Protein AF-D4DNL1-F1 (afdb_monomer_lite)

Organism: NCBI:txid546263

pLDDT: mean 77.43, std 9.84, range [45.28, 88.56]

Structure (mmCIF, N/CA/C/O backbone):
data_AF-D4DNL1-F1
#
_entry.id   AF-D4DNL1-F1
#
loop_
_atom_site.group_PDB
_atom_site.id
_atom_site.type_symbol
_atom_site.label_atom_id
_atom_site.label_alt_id
_atom_site.label_comp_id
_atom_site.label_asym_id
_atom_site.label_entity_id
_atom_site.label_seq_id
_atom_site.pdbx_PDB_ins_code
_atom_site.Cartn_x
_atom_site.Cartn_y
_atom_site.Cartn_z
_atom_site.occupancy
_atom_site.B_iso_or_equiv
_atom_site.auth_seq_id
_atom_site.auth_comp_id
_atom_site.auth_asym_id
_atom_site.auth_atom_id
_atom_site.pdbx_PDB_model_num
ATOM 1 N N . MET A 1 1 ? -22.796 -2.655 17.642 1.00 60.66 1 MET A N 1
ATOM 2 C CA . MET A 1 1 ? -22.084 -1.850 18.672 1.00 60.66 1 MET A CA 1
ATOM 3 C C . MET A 1 1 ? -20.953 -1.136 17.956 1.00 60.66 1 MET A C 1
ATOM 5 O O . MET A 1 1 ? -20.309 -1.779 17.135 1.00 60.66 1 MET A O 1
ATOM 9 N N . LYS A 1 2 ? -20.709 0.158 18.207 1.00 60.69 2 LYS A N 1
ATOM 10 C CA . LYS A 1 2 ? -19.590 0.853 17.544 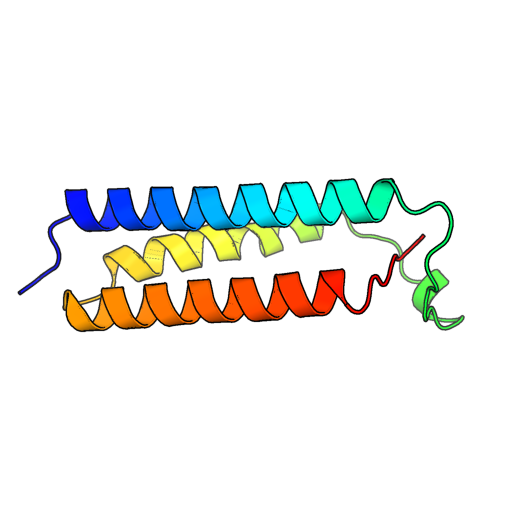1.00 60.69 2 LYS A CA 1
ATOM 11 C C . LYS A 1 2 ? -18.266 0.152 17.889 1.00 60.69 2 LYS A C 1
ATOM 13 O O . LYS A 1 2 ? -18.081 -0.203 19.056 1.00 60.69 2 LYS A O 1
ATOM 18 N N . PRO A 1 3 ? -17.367 -0.075 16.917 1.00 65.81 3 PRO A N 1
ATOM 19 C CA . PRO A 1 3 ? -16.086 -0.702 17.197 1.00 65.81 3 PRO A CA 1
ATOM 20 C C . PRO A 1 3 ? -15.270 0.174 18.160 1.00 65.81 3 PRO A C 1
ATOM 22 O O . PRO A 1 3 ? -15.183 1.387 17.955 1.00 65.81 3 PRO A O 1
ATOM 25 N N . PRO A 1 4 ? -14.671 -0.403 19.216 1.00 75.19 4 PRO A N 1
ATOM 26 C CA . PRO A 1 4 ? -13.810 0.358 20.107 1.00 75.19 4 PRO A CA 1
ATOM 27 C C . PRO A 1 4 ? -12.574 0.842 19.342 1.00 75.19 4 PRO A C 1
ATOM 29 O O . PRO A 1 4 ? -11.925 0.066 18.638 1.00 75.19 4 PRO A O 1
ATOM 32 N N . LEU A 1 5 ? -12.227 2.125 19.505 1.00 75.19 5 LEU A N 1
ATOM 33 C CA . LEU A 1 5 ? -11.131 2.787 18.779 1.00 75.19 5 LEU A CA 1
ATOM 34 C C . LEU A 1 5 ? -9.808 2.013 18.858 1.00 75.19 5 LEU A C 1
ATOM 36 O O . LEU A 1 5 ? -9.112 1.892 17.855 1.00 75.19 5 LEU A O 1
ATOM 40 N N . LYS A 1 6 ? -9.498 1.424 20.020 1.00 76.94 6 LYS A N 1
ATOM 41 C CA . LYS A 1 6 ? -8.299 0.592 20.218 1.00 76.94 6 LYS A CA 1
ATOM 42 C C . LYS A 1 6 ? -8.257 -0.602 19.259 1.00 76.94 6 LYS A C 1
ATOM 44 O O . LYS A 1 6 ? -7.226 -0.877 18.659 1.00 76.94 6 LYS A O 1
ATOM 49 N N . THR A 1 7 ? -9.385 -1.284 19.076 1.00 77.94 7 THR A N 1
ATOM 50 C CA . THR A 1 7 ? -9.491 -2.432 18.168 1.00 77.94 7 THR A CA 1
ATOM 51 C C . THR A 1 7 ? -9.427 -1.998 16.706 1.00 77.94 7 THR A C 1
ATOM 53 O O . THR A 1 7 ? -8.810 -2.687 15.899 1.00 77.94 7 THR A O 1
ATOM 56 N N . SER A 1 8 ? -10.011 -0.848 16.360 1.00 77.94 8 SER A N 1
ATOM 57 C CA . SER A 1 8 ? -9.898 -0.259 15.018 1.00 77.94 8 SER A CA 1
ATOM 58 C C . SER A 1 8 ? -8.451 0.092 14.668 1.00 77.94 8 SER A C 1
ATOM 60 O O . SER A 1 8 ? -7.988 -0.259 13.588 1.00 77.94 8 SER A O 1
ATOM 62 N N . LEU A 1 9 ? -7.725 0.725 15.596 1.00 81.50 9 LEU A N 1
ATOM 63 C CA . LEU A 1 9 ? -6.313 1.077 15.433 1.00 81.50 9 LEU A CA 1
ATOM 64 C C . LEU A 1 9 ? -5.429 -0.162 15.289 1.00 81.50 9 LEU A C 1
ATOM 66 O O . LEU A 1 9 ? -4.562 -0.193 14.425 1.00 81.50 9 LEU A O 1
ATOM 70 N N . LEU A 1 10 ? -5.676 -1.201 16.090 1.00 84.50 10 LEU A N 1
ATOM 71 C CA . LEU A 1 10 ? -4.902 -2.440 16.022 1.00 84.50 10 LEU A CA 1
ATOM 72 C C . LEU A 1 10 ? -5.125 -3.173 14.689 1.00 84.50 10 LEU A C 1
ATOM 74 O O . LEU A 1 10 ? -4.169 -3.643 14.081 1.00 84.50 10 LEU A O 1
ATOM 78 N N . LYS A 1 11 ? -6.366 -3.200 14.183 1.00 81.06 11 LYS A N 1
ATOM 79 C CA . LYS A 1 11 ? -6.670 -3.728 12.841 1.00 81.06 11 LYS A CA 1
ATOM 80 C C . LYS A 1 11 ? -6.022 -2.900 11.738 1.00 81.06 11 LYS A C 1
ATOM 82 O O . LYS A 1 11 ? -5.477 -3.479 10.808 1.00 81.06 11 LYS A O 1
ATOM 87 N N . LEU A 1 12 ? -6.072 -1.573 11.838 1.00 84.88 12 LEU A N 1
ATOM 88 C CA . LEU A 1 12 ? -5.433 -0.681 10.873 1.00 84.88 12 LEU A CA 1
ATOM 89 C C . LEU A 1 12 ? -3.918 -0.906 10.839 1.00 84.88 12 LEU A C 1
ATOM 91 O O . LEU A 1 12 ? -3.355 -1.048 9.760 1.00 84.88 12 LEU A O 1
ATOM 95 N N . ALA A 1 13 ? -3.276 -0.999 12.006 1.00 85.38 13 ALA A N 1
ATOM 96 C CA . ALA A 1 13 ? -1.850 -1.283 12.114 1.00 85.38 13 ALA A CA 1
ATOM 97 C C . ALA A 1 13 ? -1.498 -2.650 11.512 1.00 85.38 13 ALA A C 1
ATOM 99 O O . ALA A 1 13 ? -0.529 -2.753 10.767 1.00 85.38 13 ALA A O 1
ATOM 100 N N . LEU A 1 14 ? -2.308 -3.682 11.773 1.00 86.44 14 LEU A N 1
ATOM 101 C CA . LEU A 1 14 ? -2.098 -5.022 11.224 1.00 86.44 14 LEU A CA 1
ATOM 102 C C . LEU A 1 14 ? -2.266 -5.058 9.696 1.00 86.44 14 LEU A C 1
ATOM 104 O O . LEU A 1 14 ? -1.431 -5.631 9.004 1.00 86.44 14 LEU A O 1
ATOM 108 N N . VAL A 1 15 ? -3.315 -4.422 9.163 1.00 84.88 15 VAL A N 1
ATOM 109 C CA . VAL A 1 15 ? -3.548 -4.319 7.711 1.00 84.88 15 VAL A CA 1
ATOM 110 C C . VAL A 1 15 ? -2.445 -3.503 7.044 1.00 84.88 15 VAL A C 1
ATOM 112 O O . VAL A 1 15 ? -1.939 -3.911 6.005 1.00 84.88 15 VAL A O 1
ATOM 115 N N . GLY A 1 16 ? -2.040 -2.388 7.654 1.00 84.38 16 GLY A N 1
ATOM 116 C CA . GLY A 1 16 ? -0.934 -1.564 7.175 1.00 84.38 16 GLY A CA 1
ATOM 117 C C . GLY A 1 16 ? 0.378 -2.344 7.142 1.00 84.38 16 GLY A C 1
ATOM 118 O O . GLY A 1 16 ? 1.030 -2.381 6.105 1.00 84.38 16 GLY A O 1
ATOM 119 N N . ALA A 1 17 ? 0.735 -3.028 8.232 1.00 86.12 17 ALA A N 1
ATOM 120 C CA . ALA A 1 17 ? 1.925 -3.874 8.280 1.00 86.12 17 ALA A CA 1
ATOM 121 C C . ALA A 1 17 ? 1.884 -4.952 7.189 1.00 86.12 17 ALA A C 1
ATOM 123 O O . ALA A 1 17 ? 2.828 -5.073 6.417 1.00 86.12 17 ALA A O 1
ATOM 124 N N . LEU A 1 18 ? 0.763 -5.666 7.051 1.00 87.00 18 LEU A N 1
ATOM 125 C CA . LEU A 1 18 ? 0.595 -6.683 6.014 1.00 87.00 18 LEU A CA 1
ATOM 126 C C . LEU A 1 18 ? 0.743 -6.097 4.600 1.00 87.00 18 LEU A C 1
ATOM 128 O O . LEU A 1 18 ? 1.411 -6.705 3.764 1.00 87.00 18 LEU A O 1
ATOM 132 N N . PHE A 1 19 ? 0.174 -4.917 4.342 1.00 85.88 19 PHE A N 1
ATOM 133 C CA . PHE A 1 19 ? 0.293 -4.212 3.066 1.00 85.88 19 PHE A CA 1
ATOM 134 C C . PHE A 1 19 ? 1.746 -3.830 2.764 1.00 85.88 19 PHE A C 1
ATOM 136 O O . PHE A 1 19 ? 2.282 -4.231 1.733 1.00 85.88 19 PHE A O 1
ATOM 143 N N . TYR A 1 20 ? 2.412 -3.113 3.675 1.00 84.19 20 TYR A N 1
ATOM 144 C CA . TYR A 1 20 ? 3.787 -2.650 3.476 1.00 84.19 20 TYR A CA 1
ATOM 145 C C . TYR A 1 20 ? 4.786 -3.806 3.381 1.00 84.19 20 TYR A C 1
ATOM 147 O O . TYR A 1 20 ? 5.686 -3.756 2.546 1.00 84.19 20 TYR A O 1
ATOM 155 N N . THR A 1 21 ? 4.619 -4.866 4.177 1.00 84.88 21 THR A N 1
ATOM 156 C CA . THR A 1 21 ? 5.474 -6.057 4.094 1.00 84.88 21 THR A CA 1
ATOM 157 C C . THR A 1 21 ? 5.271 -6.790 2.770 1.00 84.88 21 THR A C 1
ATOM 159 O O . THR A 1 21 ? 6.253 -7.098 2.100 1.00 84.88 21 THR A O 1
ATOM 162 N N . SER A 1 22 ? 4.022 -7.015 2.343 1.00 82.12 22 SER A N 1
ATOM 163 C CA . SER A 1 22 ? 3.724 -7.687 1.066 1.00 82.12 22 SER A CA 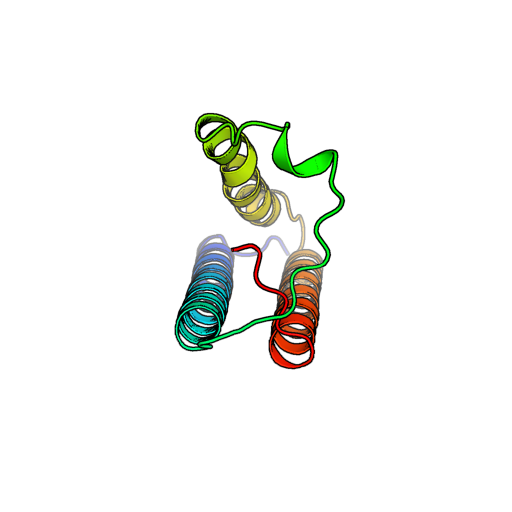1
ATOM 164 C C . SER A 1 22 ? 4.211 -6.874 -0.134 1.00 82.12 22 SER A C 1
ATOM 166 O O . SER A 1 22 ? 4.792 -7.431 -1.066 1.00 82.12 22 SER A O 1
ATOM 168 N N . TYR A 1 23 ? 4.015 -5.554 -0.099 1.00 81.38 23 TYR A N 1
ATOM 169 C CA . TYR A 1 23 ? 4.506 -4.630 -1.116 1.00 81.38 23 TYR A CA 1
ATOM 170 C C . TYR A 1 23 ? 6.034 -4.622 -1.170 1.00 81.38 23 TYR A C 1
ATOM 172 O O . TYR A 1 23 ? 6.605 -4.786 -2.242 1.00 81.38 23 TYR A O 1
ATOM 180 N N . GLY A 1 24 ? 6.703 -4.503 -0.019 1.00 81.19 24 GLY A N 1
ATOM 181 C CA . GLY A 1 24 ? 8.162 -4.530 0.072 1.00 81.19 24 GLY A CA 1
ATOM 182 C C . GLY A 1 24 ? 8.754 -5.838 -0.453 1.00 81.19 24 GLY A C 1
ATOM 183 O O . GLY A 1 24 ? 9.682 -5.798 -1.254 1.00 81.19 24 GLY A O 1
ATOM 184 N N . LEU A 1 25 ? 8.182 -6.987 -0.077 1.00 82.81 25 LEU A N 1
ATOM 185 C CA . LEU A 1 25 ? 8.569 -8.305 -0.599 1.00 82.81 25 LEU A CA 1
ATOM 186 C C . LEU A 1 25 ? 8.392 -8.394 -2.115 1.00 82.81 25 LEU A C 1
ATOM 188 O O . LEU A 1 25 ? 9.307 -8.826 -2.809 1.00 82.81 25 LEU A O 1
ATOM 192 N N . SER A 1 26 ? 7.241 -7.954 -2.626 1.00 78.81 26 SER A N 1
ATOM 193 C CA . SER A 1 26 ? 6.952 -7.950 -4.065 1.00 78.81 26 SER A CA 1
ATOM 194 C C . SER A 1 26 ? 7.930 -7.051 -4.821 1.00 78.81 26 SER A C 1
ATOM 196 O O . SER A 1 26 ? 8.462 -7.443 -5.853 1.00 78.81 26 SER A O 1
ATOM 198 N N . ASN A 1 27 ? 8.235 -5.874 -4.273 1.00 80.31 27 ASN A N 1
ATOM 199 C CA . ASN A 1 27 ? 9.179 -4.932 -4.858 1.00 80.31 27 ASN A CA 1
ATOM 200 C C . ASN A 1 27 ? 10.620 -5.467 -4.828 1.00 80.31 27 ASN A C 1
ATOM 202 O O . ASN A 1 27 ? 11.321 -5.397 -5.830 1.00 80.31 27 ASN A O 1
ATOM 206 N N . HIS A 1 28 ? 11.058 -6.063 -3.714 1.00 79.12 28 HIS A N 1
ATOM 207 C CA . HIS A 1 28 ? 12.364 -6.727 -3.628 1.00 79.12 28 HIS A CA 1
ATOM 208 C C . HIS A 1 28 ? 12.478 -7.894 -4.614 1.00 79.12 28 HIS A C 1
ATOM 210 O O . HIS A 1 28 ? 13.510 -8.041 -5.265 1.00 79.12 28 HIS A O 1
ATOM 216 N N . TYR A 1 29 ? 11.415 -8.690 -4.758 1.00 76.12 29 TYR A N 1
ATOM 217 C CA . TYR A 1 29 ? 11.349 -9.767 -5.741 1.00 76.12 29 TYR A CA 1
ATOM 218 C C . TYR A 1 29 ? 11.446 -9.225 -7.173 1.00 76.12 29 TYR A C 1
ATOM 220 O O . TYR A 1 29 ? 12.267 -9.705 -7.953 1.00 76.12 29 TYR A O 1
ATOM 228 N N . ALA A 1 30 ? 10.696 -8.167 -7.492 1.00 69.50 30 ALA A N 1
ATOM 229 C CA . ALA A 1 30 ? 10.728 -7.514 -8.797 1.00 69.50 30 ALA A CA 1
ATOM 230 C C . ALA A 1 30 ? 12.114 -6.954 -9.150 1.00 69.50 30 ALA A C 1
ATOM 232 O O . ALA A 1 30 ? 12.550 -7.109 -10.282 1.00 69.50 30 ALA A O 1
ATOM 233 N N . VAL A 1 31 ? 12.820 -6.351 -8.189 1.00 73.44 31 VAL A N 1
ATOM 234 C CA . VAL A 1 31 ? 14.194 -5.845 -8.377 1.00 73.44 31 VAL A CA 1
ATOM 235 C C . VAL A 1 31 ? 15.213 -6.982 -8.528 1.00 73.44 31 VAL A C 1
ATOM 237 O O . VAL A 1 31 ? 16.225 -6.813 -9.199 1.00 73.44 31 VAL A O 1
ATOM 240 N N . SER A 1 32 ? 14.968 -8.147 -7.917 1.00 72.00 32 SER A N 1
ATOM 241 C CA . SER A 1 32 ? 15.868 -9.307 -8.023 1.00 72.00 32 SER A CA 1
ATOM 242 C C . SER A 1 32 ? 15.799 -10.036 -9.371 1.00 72.00 32 SER A C 1
ATOM 244 O O . SER A 1 32 ? 16.682 -10.835 -9.685 1.00 72.00 32 SER A O 1
ATOM 246 N N . LEU A 1 33 ? 14.764 -9.776 -10.173 1.00 69.00 33 LEU A N 1
ATOM 247 C CA . LEU A 1 33 ? 14.602 -10.364 -11.498 1.00 69.00 33 LEU A CA 1
ATOM 248 C C . LEU A 1 33 ? 15.457 -9.600 -12.519 1.00 69.00 33 LEU A C 1
ATOM 250 O O . LEU A 1 33 ? 15.243 -8.421 -12.769 1.00 69.00 33 LEU A O 1
ATOM 254 N N . ALA A 1 34 ? 16.420 -10.294 -13.133 1.00 57.09 34 ALA A N 1
ATOM 255 C CA . ALA A 1 34 ? 17.375 -9.706 -14.080 1.00 57.09 34 ALA A CA 1
ATOM 256 C C . ALA A 1 34 ? 16.747 -9.243 -15.410 1.00 57.09 34 ALA A C 1
ATOM 258 O O . ALA A 1 34 ? 17.315 -8.409 -16.110 1.00 57.09 34 ALA A O 1
ATOM 259 N N . TYR A 1 35 ? 15.599 -9.811 -15.777 1.00 53.47 35 TYR A N 1
ATOM 260 C CA . TYR A 1 35 ? 14.831 -9.443 -16.958 1.00 53.47 35 TYR A CA 1
ATOM 261 C C . TYR A 1 35 ? 13.369 -9.750 -16.684 1.00 53.47 35 TYR A C 1
ATOM 263 O O . TYR A 1 35 ? 13.032 -10.860 -16.265 1.00 53.47 35 TYR A O 1
ATOM 271 N N . VAL A 1 36 ? 12.502 -8.782 -16.937 1.00 57.31 36 VAL A N 1
ATOM 272 C CA . VAL A 1 36 ? 11.067 -8.980 -16.834 1.00 57.31 36 VAL A CA 1
ATOM 273 C C . VAL A 1 36 ? 10.439 -8.371 -18.083 1.00 57.31 36 VAL A C 1
ATOM 275 O O . VAL A 1 36 ? 10.794 -7.252 -18.452 1.00 57.31 36 VAL A O 1
ATOM 278 N N . PRO A 1 37 ? 9.564 -9.111 -18.779 1.00 52.97 37 PRO A N 1
ATOM 279 C CA . PRO A 1 37 ? 8.949 -8.628 -20.001 1.00 52.97 37 PRO A CA 1
ATOM 280 C C . PRO A 1 37 ? 8.104 -7.387 -19.710 1.00 52.97 37 PRO A C 1
ATOM 282 O O . PRO A 1 37 ? 7.123 -7.436 -18.968 1.00 52.97 37 PRO A O 1
ATOM 285 N N . GLU A 1 38 ? 8.501 -6.278 -20.318 1.00 58.91 38 GLU A N 1
ATOM 286 C CA . GLU A 1 38 ? 7.765 -5.025 -20.307 1.00 58.91 38 GLU A CA 1
ATOM 287 C C . GLU A 1 38 ? 6.855 -4.981 -21.539 1.00 58.91 38 GLU A C 1
ATOM 289 O O . GLU A 1 38 ? 7.305 -5.142 -22.677 1.00 58.91 38 GLU A O 1
ATOM 294 N N . ILE A 1 39 ? 5.559 -4.760 -21.329 1.00 63.88 39 ILE A N 1
ATOM 295 C CA . ILE A 1 39 ? 4.624 -4.456 -22.414 1.00 63.88 39 ILE A CA 1
ATOM 296 C C . ILE A 1 39 ? 4.534 -2.931 -22.491 1.00 63.88 39 ILE A C 1
ATOM 298 O O . ILE A 1 39 ? 3.572 -2.345 -22.008 1.00 63.88 39 ILE A O 1
ATOM 302 N N . ALA A 1 40 ? 5.572 -2.298 -23.044 1.00 67.25 40 ALA A N 1
ATOM 303 C CA . ALA A 1 40 ? 5.602 -0.858 -23.280 1.00 67.25 40 ALA A CA 1
ATOM 304 C C . ALA A 1 40 ? 5.372 -0.557 -24.763 1.00 67.25 40 ALA A C 1
ATOM 306 O O . ALA A 1 40 ? 6.133 -0.978 -25.642 1.00 67.25 40 ALA A O 1
ATOM 307 N N . PHE A 1 41 ? 4.336 0.218 -25.055 1.00 71.94 41 PHE A N 1
ATOM 308 C CA . PHE A 1 41 ? 4.093 0.741 -26.389 1.00 71.94 41 PHE A CA 1
ATOM 309 C C . PHE A 1 41 ? 5.013 1.935 -26.678 1.00 71.94 41 PHE A C 1
ATOM 311 O O . PHE A 1 41 ? 5.379 2.711 -25.798 1.00 71.94 41 PHE A O 1
ATOM 318 N N . ALA A 1 42 ? 5.372 2.137 -27.949 1.00 76.69 42 ALA A N 1
ATOM 319 C CA . ALA A 1 42 ? 6.313 3.189 -28.353 1.00 76.69 42 ALA A CA 1
ATOM 320 C C . ALA A 1 42 ? 5.875 4.616 -27.955 1.00 76.69 42 ALA A C 1
ATOM 322 O O . ALA A 1 42 ? 6.719 5.492 -27.776 1.00 76.69 42 ALA A O 1
ATOM 323 N N . TRP A 1 43 ? 4.570 4.857 -27.796 1.00 81.44 43 TRP A N 1
ATOM 324 C CA . TRP A 1 43 ? 4.041 6.152 -27.368 1.00 81.44 43 TRP A CA 1
ATOM 325 C C . TRP A 1 43 ? 4.228 6.409 -25.862 1.00 81.44 43 TRP A C 1
ATOM 327 O O . TRP A 1 43 ? 4.425 7.561 -25.483 1.00 81.44 43 TRP A O 1
ATOM 337 N N . GLU A 1 44 ? 4.252 5.368 -25.021 1.00 76.44 44 GLU A N 1
ATOM 338 C CA . GLU A 1 44 ? 4.370 5.481 -23.554 1.00 76.44 44 GLU A CA 1
ATOM 339 C C . GLU A 1 44 ? 5.740 6.016 -23.130 1.00 76.44 44 GLU A C 1
ATOM 341 O O . GLU A 1 44 ? 5.843 6.763 -22.161 1.00 76.44 44 GLU A O 1
ATOM 346 N N . ARG A 1 45 ? 6.782 5.752 -23.929 1.00 71.94 45 ARG A N 1
ATOM 347 C CA . ARG A 1 45 ? 8.145 6.279 -23.717 1.00 71.94 45 ARG A CA 1
ATOM 348 C C . ARG A 1 45 ? 8.237 7.804 -23.795 1.00 71.94 45 ARG A C 1
ATOM 350 O O . ARG A 1 45 ? 9.215 8.379 -23.331 1.00 71.94 45 ARG A O 1
ATOM 357 N N . ASN A 1 46 ? 7.240 8.457 -24.394 1.00 78.00 46 ASN A N 1
ATOM 358 C CA . ASN A 1 46 ? 7.184 9.914 -24.500 1.00 78.00 46 ASN A CA 1
ATOM 359 C C . ASN A 1 46 ? 6.425 10.564 -23.337 1.00 78.00 46 ASN A C 1
ATOM 361 O O . ASN A 1 46 ? 6.314 11.788 -23.304 1.00 78.00 46 ASN A O 1
ATOM 365 N N . ILE A 1 47 ? 5.888 9.776 -22.398 1.00 77.81 47 ILE A N 1
ATOM 366 C CA . ILE A 1 47 ? 5.200 10.296 -21.218 1.00 77.81 47 ILE A CA 1
ATOM 367 C C . ILE A 1 47 ? 6.232 10.442 -20.096 1.00 77.81 47 ILE A C 1
ATOM 369 O O . ILE A 1 47 ? 6.695 9.438 -19.555 1.00 77.81 47 ILE A O 1
ATOM 373 N N . PRO A 1 48 ? 6.618 11.675 -19.720 1.00 80.12 48 PRO A N 1
ATOM 374 C CA . PRO A 1 48 ? 7.551 11.861 -18.623 1.00 80.12 48 PRO A CA 1
ATOM 375 C C . PRO A 1 48 ? 6.924 11.400 -17.306 1.00 80.12 48 PRO A C 1
ATOM 377 O O . PRO A 1 48 ? 5.743 11.635 -17.046 1.00 80.12 48 PRO A O 1
ATOM 380 N N . PHE A 1 49 ? 7.730 10.786 -16.443 1.00 80.56 49 PHE A N 1
ATOM 381 C CA . PHE A 1 49 ? 7.301 10.407 -15.101 1.00 80.56 49 PHE A CA 1
ATOM 382 C C . PHE A 1 49 ? 7.176 11.640 -14.202 1.00 80.56 49 PHE A C 1
ATOM 384 O O . PHE A 1 49 ? 8.144 12.364 -13.966 1.00 80.56 49 PHE A O 1
ATOM 391 N N . TRP A 1 50 ? 5.977 11.892 -13.680 1.00 84.12 50 TRP A N 1
ATOM 392 C CA . TRP A 1 50 ? 5.713 13.049 -12.826 1.00 84.12 50 TRP A CA 1
ATOM 393 C C . TRP A 1 50 ? 5.787 12.630 -11.363 1.00 84.12 50 TRP A C 1
ATOM 395 O O . TRP A 1 50 ? 4.771 12.330 -10.751 1.00 84.12 50 TRP A O 1
ATOM 405 N N . ALA A 1 51 ? 6.982 12.639 -10.772 1.00 83.06 51 ALA A N 1
ATOM 406 C CA . ALA A 1 51 ? 7.190 12.155 -9.401 1.00 83.06 51 ALA A CA 1
ATOM 407 C C . ALA A 1 51 ? 6.265 12.810 -8.350 1.00 83.06 51 ALA A C 1
ATOM 409 O O . ALA A 1 51 ? 5.910 12.186 -7.353 1.00 83.06 51 ALA A O 1
ATOM 410 N N . TRP A 1 52 ? 5.821 14.051 -8.572 1.00 85.69 52 TRP A N 1
ATOM 411 C CA . TRP A 1 52 ? 4.900 14.728 -7.659 1.00 85.69 52 TRP A CA 1
ATOM 412 C C . TRP A 1 52 ? 3.505 14.082 -7.615 1.00 85.69 52 TRP A C 1
ATOM 414 O O . TRP A 1 52 ? 2.835 14.206 -6.592 1.00 85.69 52 TRP A O 1
ATOM 424 N N . THR A 1 53 ? 3.069 13.354 -8.655 1.00 84.94 53 THR A N 1
ATOM 425 C CA . THR A 1 53 ? 1.760 12.668 -8.670 1.00 84.94 53 THR A CA 1
ATOM 426 C C . THR A 1 53 ? 1.706 11.476 -7.711 1.00 84.94 53 THR A C 1
ATOM 428 O O . THR A 1 53 ? 0.617 11.044 -7.325 1.00 84.94 53 THR A O 1
ATOM 431 N N . ILE A 1 54 ? 2.865 11.012 -7.227 1.00 83.25 54 ILE A N 1
ATOM 432 C CA . ILE A 1 54 ? 2.965 10.020 -6.150 1.00 83.25 54 ILE A CA 1
ATOM 433 C C . ILE A 1 54 ? 2.339 10.563 -4.858 1.00 83.25 54 ILE A C 1
ATOM 435 O O . ILE A 1 54 ? 1.716 9.810 -4.111 1.00 83.25 54 ILE A O 1
ATOM 439 N N . VAL A 1 55 ? 2.461 11.869 -4.594 1.00 81.94 55 VAL A N 1
ATOM 440 C CA . VAL A 1 55 ? 1.960 12.482 -3.355 1.00 81.94 55 VAL A CA 1
ATOM 441 C C . VAL A 1 55 ? 0.423 12.444 -3.286 1.00 81.94 55 VAL A C 1
ATOM 443 O O . VAL A 1 55 ? -0.105 11.916 -2.304 1.00 81.94 55 VAL A O 1
ATOM 446 N N . PRO A 1 56 ? -0.331 12.899 -4.312 1.00 86.00 56 PRO A N 1
ATOM 447 C CA . PRO A 1 56 ? -1.770 12.665 -4.397 1.00 86.00 56 PRO A CA 1
ATOM 448 C C . PRO A 1 56 ? -2.146 11.185 -4.312 1.00 86.00 56 PRO A C 1
ATOM 45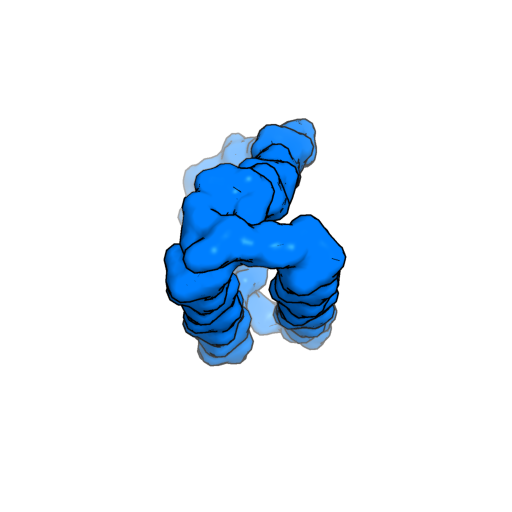0 O O . PRO A 1 56 ? -3.088 10.842 -3.604 1.00 86.00 56 PRO A O 1
ATOM 453 N N . TYR A 1 57 ? -1.404 10.295 -4.973 1.00 83.19 57 TYR A N 1
ATOM 454 C CA . TYR A 1 57 ? -1.662 8.856 -4.909 1.00 83.19 57 TYR A CA 1
ATOM 455 C C . TYR A 1 57 ? -1.544 8.307 -3.475 1.00 83.19 57 TYR A C 1
ATOM 457 O O . TYR A 1 57 ? -2.405 7.555 -3.020 1.00 83.19 57 TYR A O 1
ATOM 465 N N . TRP A 1 58 ? -0.546 8.754 -2.707 1.00 82.44 58 TRP A N 1
ATOM 466 C CA . TRP A 1 58 ? -0.379 8.372 -1.302 1.00 82.44 58 TRP A CA 1
ATOM 467 C C . TRP A 1 58 ? -1.542 8.797 -0.402 1.00 82.44 58 TRP A C 1
ATOM 469 O O . TRP A 1 58 ? -1.799 8.121 0.597 1.00 82.44 58 TRP A O 1
ATOM 479 N N . SER A 1 59 ? -2.279 9.856 -0.755 1.00 84.44 59 SER A N 1
ATOM 480 C CA . SER A 1 59 ? -3.452 10.302 0.013 1.00 84.44 59 SER A CA 1
ATOM 481 C C . SER A 1 59 ? -4.560 9.242 0.093 1.00 84.44 59 SER A C 1
ATOM 483 O O . SER A 1 59 ? -5.321 9.220 1.063 1.00 84.44 59 SER A O 1
ATOM 485 N N . LEU A 1 60 ? -4.593 8.288 -0.847 1.00 83.88 60 LEU A N 1
ATOM 486 C CA . LEU A 1 60 ? -5.505 7.143 -0.804 1.00 83.88 60 LEU A CA 1
ATOM 487 C C . LEU A 1 60 ? -5.289 6.282 0.446 1.00 83.88 60 LEU A C 1
ATOM 489 O O . LEU A 1 60 ? -6.261 5.805 1.027 1.00 83.88 60 LEU A O 1
ATOM 493 N N . ASN A 1 61 ? -4.048 6.140 0.926 1.00 83.75 61 ASN A N 1
ATOM 494 C CA . ASN A 1 61 ? -3.766 5.413 2.170 1.00 83.75 61 ASN A CA 1
ATOM 495 C C . ASN A 1 61 ? -4.431 6.091 3.374 1.00 83.75 61 ASN A C 1
ATOM 497 O O . ASN A 1 61 ? -5.005 5.421 4.236 1.00 83.75 61 ASN A O 1
ATOM 501 N N . LEU A 1 62 ? -4.408 7.429 3.404 1.00 82.62 62 LEU A N 1
ATOM 502 C CA . LEU A 1 62 ? -5.082 8.216 4.432 1.00 82.62 62 LEU A CA 1
ATOM 503 C C . LEU A 1 62 ? -6.603 8.032 4.348 1.00 82.62 62 LEU A C 1
ATOM 505 O O . LEU A 1 62 ? -7.253 7.845 5.375 1.00 82.62 62 LEU A O 1
ATOM 509 N N . MET A 1 63 ? -7.171 8.019 3.137 1.00 85.62 63 MET A N 1
ATOM 510 C CA . MET A 1 63 ? -8.597 7.741 2.928 1.00 85.62 63 MET A CA 1
ATOM 511 C C . MET A 1 63 ? -8.980 6.331 3.391 1.00 85.62 63 MET A C 1
ATOM 513 O O . MET A 1 63 ? -9.993 6.164 4.074 1.00 85.62 63 MET A O 1
ATOM 517 N N . TYR A 1 64 ? -8.160 5.320 3.087 1.00 82.69 64 TYR A N 1
ATOM 518 C CA . TYR A 1 64 ? -8.394 3.954 3.546 1.00 82.69 64 TYR A CA 1
ATOM 519 C C . TYR A 1 64 ? -8.361 3.849 5.067 1.00 82.69 64 TYR A C 1
ATOM 521 O O . TYR A 1 64 ? -9.210 3.157 5.626 1.00 82.69 64 TYR A O 1
ATOM 529 N N . ALA A 1 65 ? -7.447 4.560 5.733 1.00 81.50 65 ALA A N 1
ATOM 530 C CA . ALA A 1 65 ? -7.403 4.651 7.188 1.00 81.50 65 ALA A CA 1
ATOM 531 C C . ALA A 1 65 ? -8.628 5.389 7.755 1.00 81.50 65 ALA A C 1
ATOM 533 O O . ALA A 1 65 ? -9.247 4.912 8.706 1.00 81.50 65 ALA A O 1
ATOM 534 N N . ALA A 1 66 ? -9.033 6.507 7.144 1.00 83.12 66 ALA A N 1
ATOM 535 C CA . ALA A 1 66 ? -10.208 7.277 7.549 1.00 83.12 66 ALA A CA 1
ATOM 536 C C . ALA A 1 66 ? -11.502 6.443 7.482 1.00 83.12 66 ALA A C 1
ATOM 538 O O . ALA A 1 66 ? -12.346 6.535 8.377 1.00 83.12 66 ALA A O 1
ATOM 539 N N . ALA A 1 67 ? -11.631 5.554 6.489 1.00 81.75 67 ALA A N 1
ATOM 540 C CA . ALA A 1 67 ? -12.779 4.659 6.352 1.00 81.75 67 ALA A CA 1
ATOM 541 C C . ALA A 1 67 ? -12.986 3.738 7.576 1.00 81.75 67 ALA A C 1
ATOM 543 O O . ALA A 1 67 ? -14.129 3.440 7.926 1.00 81.75 67 ALA A O 1
ATOM 544 N N . PHE A 1 68 ? -11.920 3.348 8.295 1.00 77.44 68 PHE A N 1
ATOM 545 C CA . PHE A 1 68 ? -12.043 2.559 9.534 1.00 77.44 68 PHE A CA 1
ATOM 546 C C . PHE A 1 68 ? -12.757 3.321 10.653 1.00 77.44 68 PHE A C 1
ATOM 548 O O . PHE A 1 68 ? -13.425 2.689 11.474 1.00 77.44 68 PHE A O 1
ATOM 555 N N . PHE A 1 69 ? -12.605 4.648 10.695 1.00 73.94 69 PHE A N 1
ATOM 556 C CA . PHE A 1 69 ? -13.238 5.520 11.688 1.00 73.94 69 PHE A CA 1
ATOM 557 C C . PHE A 1 69 ? -14.663 5.920 11.292 1.00 73.94 69 PHE A C 1
ATOM 559 O O . PHE A 1 69 ? -15.462 6.264 12.161 1.00 73.94 69 PHE A O 1
ATOM 566 N N . LEU A 1 70 ? -14.996 5.834 10.000 1.00 75.38 70 LEU A N 1
ATOM 567 C CA . LEU A 1 70 ? -16.339 6.101 9.482 1.00 75.38 70 LEU A CA 1
ATOM 568 C C . LEU A 1 70 ? -17.293 4.894 9.623 1.00 75.38 70 LEU A C 1
ATOM 570 O O . LEU A 1 70 ? -18.511 5.069 9.605 1.00 75.38 70 LEU A O 1
ATOM 574 N N . CYS A 1 71 ? -16.756 3.679 9.795 1.00 72.56 71 CYS A N 1
ATOM 575 C CA . CYS A 1 71 ? -17.539 2.452 9.981 1.00 72.56 71 CYS A CA 1
ATOM 576 C C . CYS A 1 71 ? -18.436 2.526 11.231 1.00 72.56 71 CYS A C 1
ATOM 578 O O . CYS A 1 71 ? -17.963 2.777 12.344 1.00 72.56 71 CYS A O 1
ATOM 580 N N . ARG A 1 72 ? -19.737 2.244 11.074 1.00 69.88 72 ARG A N 1
ATOM 581 C CA . ARG A 1 72 ? -20.726 2.358 12.165 1.00 69.88 72 ARG A CA 1
ATOM 582 C C . ARG A 1 72 ? -20.818 1.109 13.040 1.00 69.88 72 ARG A C 1
ATOM 584 O O . ARG A 1 72 ? -21.188 1.222 14.211 1.00 69.88 72 ARG A O 1
ATOM 591 N N . ASP A 1 73 ? -20.469 -0.061 12.505 1.00 77.56 73 ASP A N 1
ATOM 592 C CA . ASP A 1 73 ? -20.552 -1.342 13.214 1.00 77.56 73 ASP A CA 1
ATOM 593 C C . ASP A 1 73 ? -19.286 -2.197 13.044 1.00 77.56 73 ASP A C 1
ATOM 595 O O . ASP A 1 73 ? -18.587 -2.136 12.030 1.00 77.56 73 ASP A O 1
ATOM 599 N N . VAL A 1 74 ? -19.001 -3.049 14.034 1.00 75.81 74 VAL A N 1
ATOM 600 C CA . VAL A 1 74 ? -17.838 -3.962 14.019 1.00 75.81 74 VAL A CA 1
ATOM 601 C C . VAL A 1 74 ? -17.905 -4.925 12.829 1.00 75.81 74 VAL A C 1
ATOM 603 O O . VAL A 1 74 ? -16.877 -5.271 12.246 1.00 75.81 74 VAL A O 1
ATOM 606 N N . ARG A 1 75 ? -19.117 -5.353 12.449 1.00 79.94 75 ARG A N 1
ATOM 607 C CA . ARG A 1 75 ? -19.350 -6.258 11.313 1.00 79.94 75 ARG A CA 1
ATOM 608 C C . ARG A 1 75 ? -18.984 -5.612 9.978 1.00 79.94 75 ARG A C 1
ATOM 610 O O . ARG A 1 75 ? -18.382 -6.268 9.131 1.00 79.94 75 ARG A O 1
ATOM 617 N N . GLU A 1 76 ? -19.320 -4.335 9.813 1.00 81.88 76 GLU A N 1
ATOM 618 C CA . GLU A 1 76 ? -18.994 -3.548 8.622 1.00 81.88 76 GLU A CA 1
ATOM 619 C C . GLU A 1 76 ? -17.481 -3.354 8.504 1.00 81.88 76 GLU A C 1
ATOM 621 O O . GLU A 1 76 ? -16.897 -3.664 7.466 1.00 81.88 76 GLU A O 1
ATOM 626 N N . GLN A 1 77 ? -16.829 -2.987 9.611 1.00 82.81 77 GLN A N 1
ATOM 627 C CA . GLN A 1 77 ? -15.377 -2.860 9.666 1.00 82.81 77 GLN A CA 1
ATOM 628 C C . GLN A 1 77 ? -14.667 -4.187 9.353 1.00 82.81 77 GLN A C 1
ATOM 630 O O . GLN A 1 77 ? -13.712 -4.206 8.582 1.00 82.81 77 GLN A O 1
ATOM 635 N N . ASN A 1 78 ? -15.129 -5.312 9.911 1.00 82.06 78 ASN A N 1
ATOM 636 C CA . ASN A 1 78 ? -14.540 -6.624 9.624 1.00 82.06 78 ASN A CA 1
ATOM 637 C C . ASN A 1 78 ? -14.696 -7.016 8.152 1.00 82.06 78 ASN A C 1
ATOM 639 O O . ASN A 1 78 ? -13.764 -7.555 7.562 1.00 82.06 78 ASN A O 1
ATOM 643 N N . ARG A 1 79 ? -15.851 -6.727 7.541 1.00 85.62 79 ARG A N 1
ATOM 644 C CA . ARG A 1 79 ? -16.079 -6.983 6.114 1.00 85.62 79 ARG A CA 1
ATOM 645 C C . ARG A 1 79 ? -15.182 -6.114 5.236 1.00 85.62 79 ARG A C 1
ATOM 647 O O . ARG A 1 79 ? -14.674 -6.601 4.231 1.00 85.62 79 ARG A O 1
ATOM 654 N N . TYR A 1 80 ? -14.979 -4.857 5.617 1.00 86.5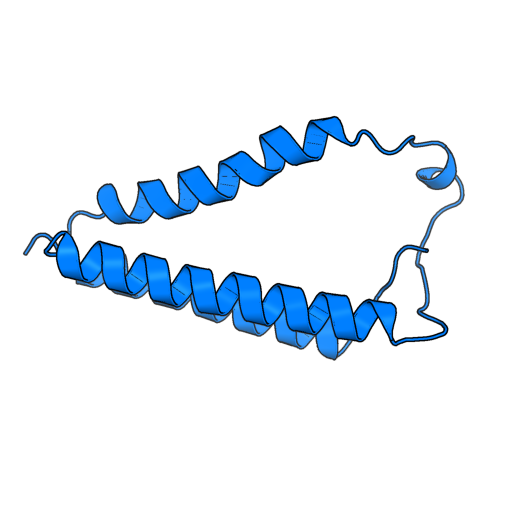0 80 TYR A N 1
ATOM 655 C CA . TYR A 1 80 ? -14.068 -3.949 4.930 1.00 86.50 80 TYR A CA 1
ATOM 656 C C . TYR A 1 80 ? -12.616 -4.442 5.001 1.00 86.50 80 TYR A C 1
ATOM 658 O O . TYR A 1 80 ? -11.981 -4.607 3.963 1.00 86.50 80 TYR A O 1
ATOM 666 N N . VAL A 1 81 ? -12.134 -4.798 6.197 1.00 84.75 81 VAL A N 1
ATOM 667 C CA . VAL A 1 81 ? -10.806 -5.406 6.393 1.00 84.75 81 VAL A CA 1
ATOM 668 C C . VAL A 1 81 ? -10.647 -6.678 5.566 1.00 84.75 81 VAL A C 1
ATOM 670 O O . VAL A 1 81 ? -9.650 -6.826 4.871 1.00 84.75 81 VAL A O 1
ATOM 673 N N . ALA A 1 82 ? -11.632 -7.578 5.593 1.00 85.62 82 ALA A N 1
ATOM 674 C CA . ALA A 1 82 ? -11.576 -8.819 4.828 1.00 85.62 82 ALA A CA 1
ATOM 675 C C . ALA A 1 82 ? -11.483 -8.562 3.316 1.00 85.62 82 ALA A C 1
ATOM 677 O O . ALA A 1 82 ? -10.717 -9.231 2.631 1.00 85.62 82 ALA A O 1
ATOM 678 N N . ARG A 1 83 ? -12.216 -7.567 2.796 1.00 87.62 83 ARG A N 1
ATOM 679 C CA . ARG A 1 83 ? -12.128 -7.157 1.386 1.00 87.62 83 ARG A CA 1
ATOM 680 C C . ARG A 1 83 ? -10.762 -6.571 1.039 1.00 87.62 83 ARG A C 1
ATOM 682 O O . ARG A 1 83 ? -10.234 -6.916 -0.009 1.00 87.62 83 ARG A O 1
ATOM 689 N N . LEU A 1 84 ? -10.188 -5.738 1.911 1.00 86.56 84 LEU A N 1
ATOM 690 C CA . LEU A 1 84 ? -8.841 -5.190 1.720 1.00 86.56 84 LEU A CA 1
ATOM 691 C C . LEU A 1 84 ? -7.781 -6.295 1.702 1.00 86.56 84 LEU A C 1
ATOM 693 O O . LEU A 1 84 ? -6.951 -6.329 0.802 1.00 86.56 84 LEU A O 1
ATOM 697 N N . VAL A 1 85 ? -7.838 -7.226 2.657 1.00 86.31 85 VAL A N 1
ATOM 698 C CA . VAL A 1 85 ? -6.900 -8.355 2.727 1.00 86.31 85 VAL A CA 1
ATOM 699 C C .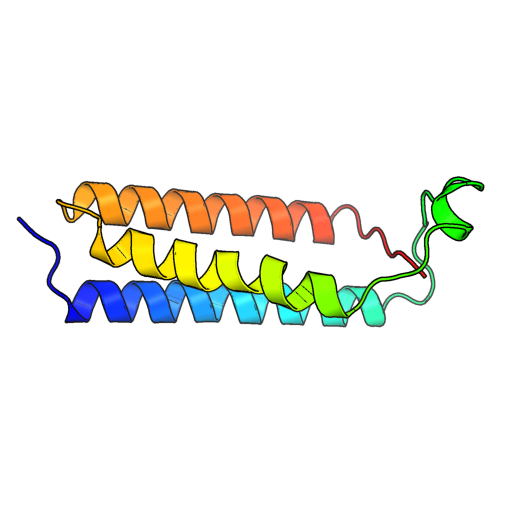 VAL A 1 85 ? -7.064 -9.277 1.520 1.00 86.31 85 VAL A C 1
ATOM 701 O O . VAL A 1 85 ? -6.070 -9.691 0.938 1.00 86.31 85 VAL A O 1
ATOM 704 N N . LEU A 1 86 ? -8.297 -9.567 1.097 1.00 88.56 86 LEU A N 1
ATOM 705 C CA . LEU A 1 86 ? -8.542 -10.381 -0.092 1.00 88.56 86 LEU A CA 1
ATOM 706 C C . LEU A 1 86 ? -8.006 -9.700 -1.357 1.00 88.56 86 LEU A C 1
ATOM 708 O O . LEU A 1 86 ? -7.327 -10.347 -2.147 1.00 88.56 86 LEU A O 1
ATOM 712 N N . ALA A 1 87 ? -8.269 -8.401 -1.529 1.00 87.50 87 ALA A N 1
ATOM 713 C CA . ALA A 1 87 ? -7.728 -7.627 -2.640 1.00 87.50 87 ALA A CA 1
ATOM 714 C C . ALA A 1 87 ? -6.193 -7.624 -2.624 1.00 87.50 87 ALA A C 1
ATOM 716 O O . ALA A 1 87 ? -5.583 -7.806 -3.672 1.00 87.50 87 ALA A O 1
ATOM 717 N N . GLN A 1 88 ? -5.577 -7.502 -1.443 1.00 85.56 88 GLN A N 1
ATOM 718 C CA . GLN A 1 88 ? -4.128 -7.586 -1.279 1.00 85.56 88 GLN A CA 1
ATOM 719 C C . GLN A 1 88 ? -3.586 -8.958 -1.683 1.00 85.56 88 GLN A C 1
ATOM 721 O O . GLN A 1 88 ? -2.621 -9.022 -2.434 1.00 85.56 88 GLN A O 1
ATOM 726 N N . ILE A 1 89 ? -4.202 -10.047 -1.215 1.00 85.25 89 ILE A N 1
ATOM 727 C CA . ILE A 1 89 ? -3.789 -11.411 -1.568 1.00 85.25 89 ILE A CA 1
ATOM 728 C C . ILE A 1 89 ? -3.895 -11.605 -3.078 1.00 85.25 89 ILE A C 1
ATOM 730 O O . ILE A 1 89 ? -2.928 -12.028 -3.694 1.00 85.25 89 ILE A O 1
ATOM 734 N N . ILE A 1 90 ? -5.027 -11.237 -3.685 1.00 86.88 90 ILE A N 1
ATOM 735 C CA . ILE A 1 90 ? -5.218 -11.353 -5.135 1.00 86.88 90 ILE A CA 1
ATOM 736 C C . ILE A 1 90 ? -4.162 -10.527 -5.877 1.00 86.88 90 ILE A C 1
ATOM 738 O O . ILE A 1 90 ? -3.504 -11.055 -6.765 1.00 86.88 90 ILE A O 1
ATOM 742 N N . ALA A 1 91 ? -3.951 -9.264 -5.497 1.00 84.44 91 ALA A N 1
ATOM 743 C CA . ALA A 1 91 ? -2.973 -8.392 -6.141 1.00 84.44 91 ALA A CA 1
ATOM 744 C C . ALA A 1 91 ? -1.542 -8.936 -6.011 1.00 84.44 91 ALA A C 1
ATOM 746 O O . ALA A 1 91 ? -0.835 -9.035 -7.010 1.00 84.44 91 ALA A O 1
ATOM 747 N N . THR A 1 92 ? -1.127 -9.338 -4.807 1.00 80.69 92 THR A N 1
ATOM 748 C CA . THR A 1 92 ? 0.206 -9.898 -4.554 1.00 80.69 92 THR A CA 1
ATOM 749 C C . THR A 1 92 ? 0.401 -11.240 -5.260 1.00 80.69 92 THR A C 1
ATOM 751 O O . THR A 1 92 ? 1.439 -11.444 -5.877 1.00 80.69 92 THR A O 1
ATOM 754 N N . THR A 1 93 ? -0.584 -12.142 -5.241 1.00 83.25 93 THR A N 1
ATOM 755 C CA . THR A 1 93 ? -0.505 -13.426 -5.953 1.00 83.25 93 THR A CA 1
ATOM 756 C C . THR A 1 93 ? -0.459 -13.224 -7.464 1.00 83.25 93 THR A C 1
ATOM 758 O O . THR A 1 93 ? 0.381 -13.832 -8.118 1.00 83.25 93 THR A O 1
ATOM 761 N N . CYS A 1 94 ? -1.292 -12.346 -8.030 1.00 82.19 94 CYS A N 1
ATOM 762 C CA . CYS A 1 94 ? -1.230 -12.011 -9.453 1.00 82.19 94 CYS A CA 1
ATOM 763 C C . CYS A 1 94 ? 0.130 -11.413 -9.832 1.00 82.19 94 CYS A C 1
ATOM 765 O O . CYS A 1 94 ? 0.694 -11.812 -10.844 1.00 82.19 94 CYS A O 1
ATOM 767 N N . PHE A 1 95 ? 0.679 -10.519 -9.005 1.00 77.81 95 PHE A N 1
ATOM 768 C CA . PHE A 1 95 ? 2.000 -9.929 -9.227 1.00 77.81 95 PHE A CA 1
ATOM 769 C C . PHE A 1 95 ? 3.130 -10.966 -9.156 1.00 77.81 95 PHE A C 1
ATOM 771 O O . PHE A 1 95 ? 4.059 -10.925 -9.952 1.00 77.81 95 PHE A O 1
ATOM 778 N N . MET A 1 96 ? 3.048 -11.923 -8.227 1.00 73.06 96 MET A N 1
ATOM 779 C CA . MET A 1 96 ? 4.024 -13.014 -8.124 1.00 73.06 96 MET A CA 1
ATOM 780 C C . MET A 1 96 ? 3.918 -14.015 -9.282 1.00 73.06 96 MET A C 1
ATOM 782 O O . MET A 1 96 ? 4.939 -14.528 -9.729 1.00 73.06 96 MET A O 1
ATOM 786 N N . LEU A 1 97 ? 2.703 -14.314 -9.757 1.00 75.00 97 LEU A N 1
ATOM 787 C CA . LEU A 1 97 ? 2.470 -15.236 -10.877 1.00 75.00 97 LEU A CA 1
ATOM 788 C C . LEU A 1 97 ? 2.820 -14.611 -12.233 1.00 75.00 97 LEU A C 1
ATOM 790 O O . LEU A 1 97 ? 3.293 -15.310 -13.125 1.00 75.00 97 LEU A O 1
ATOM 794 N N . PHE A 1 98 ? 2.596 -13.307 -12.378 1.00 66.94 98 PHE A N 1
ATOM 795 C CA . PHE A 1 98 ? 2.903 -12.529 -13.572 1.00 66.94 98 PHE A CA 1
ATOM 796 C C . PHE A 1 98 ? 3.769 -11.328 -13.183 1.00 66.94 98 PHE A C 1
ATOM 798 O O . PHE A 1 98 ? 3.264 -10.201 -13.145 1.00 66.94 98 PHE A O 1
ATOM 805 N N . PRO A 1 99 ? 5.062 -11.538 -12.874 1.00 60.91 99 PRO A N 1
ATOM 806 C CA . PRO A 1 99 ? 5.957 -10.419 -12.653 1.00 60.91 99 PRO A CA 1
ATOM 807 C C . PRO A 1 99 ? 6.053 -9.650 -13.975 1.00 60.91 99 PRO A C 1
ATOM 809 O O . PRO A 1 99 ? 6.555 -10.167 -14.969 1.00 60.91 99 PRO A O 1
ATOM 812 N N . LEU A 1 100 ? 5.508 -8.437 -13.995 1.00 55.25 100 LEU A N 1
ATOM 813 C CA . LEU A 1 100 ? 5.663 -7.455 -15.063 1.00 55.25 100 LEU A CA 1
ATOM 814 C C . LEU A 1 100 ? 6.466 -6.305 -14.451 1.00 55.25 100 LEU A C 1
ATOM 816 O O . LEU A 1 100 ? 6.060 -5.739 -13.436 1.00 55.25 100 LEU A O 1
ATOM 820 N N . HIS A 1 101 ? 7.627 -5.997 -15.016 1.00 50.28 101 HIS A N 1
ATOM 821 C CA . HIS A 1 101 ? 8.488 -4.897 -14.590 1.00 50.28 101 HIS A CA 1
ATOM 822 C C . HIS A 1 101 ? 8.453 -3.883 -15.715 1.00 50.28 101 HIS A C 1
ATOM 824 O O . HIS A 1 101 ? 8.595 -4.246 -16.882 1.00 50.28 101 HIS A O 1
ATOM 830 N N . PHE A 1 102 ? 8.244 -2.633 -15.342 1.00 47.31 102 PHE A N 1
ATOM 831 C CA . PHE A 1 102 ? 8.548 -1.495 -16.190 1.00 47.31 102 PHE A CA 1
ATOM 832 C C . PHE A 1 102 ? 10.000 -1.124 -15.889 1.00 47.31 102 PHE A C 1
ATOM 834 O O . PHE A 1 102 ? 10.331 -0.937 -14.714 1.00 47.31 102 PHE A O 1
ATOM 841 N N . GLY A 1 103 ? 10.856 -1.131 -16.911 1.00 45.28 103 GLY A N 1
ATOM 842 C CA . GLY A 1 103 ? 12.307 -0.952 -16.805 1.00 45.28 103 GLY A CA 1
ATOM 843 C C . GLY A 1 103 ? 12.773 0.266 -17.577 1.00 45.28 103 GLY A C 1
ATOM 844 O O . GLY A 1 103 ? 12.521 0.306 -18.797 1.00 45.28 103 GLY A O 1
#

Foldseek 3Di:
DADDPVVLVVLLVVLVVVLVVLVVVLVVVLVPDPDADAPDDPVNVVDDDDVVVVVVVCVVSVVLSVVSVVDGDPVSNVVSSVVSVVVSCVVSVVCVVRVHDDD

Sequence (103 aa):
MKPPLKTSLLKLALVGALFYTSYGLSNHYAVSLAYVPEIAFAWERN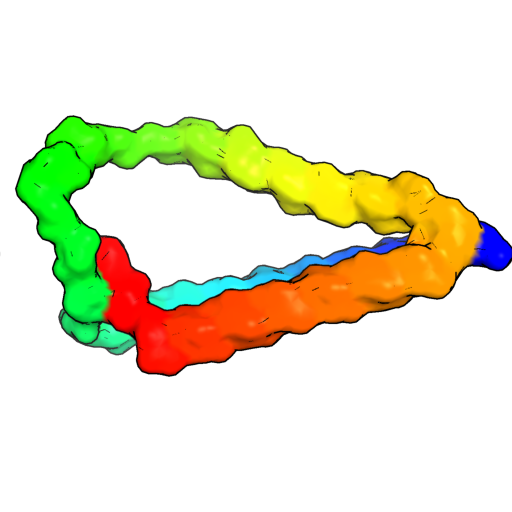IPFWAWTIVPYWSLNLMYAAAFFLCRDVREQNRYVARLVLAQIIATTCFMLFPLHFG

Secondary structure (DSSP, 8-state):
-PPPHHHHHHHHHHHHHHHHHHHHHHHHHHHH-S-------TTGGGS---GGGHHHHHHHHHHHHHHHHH--SHHHHHHHHHHHHHHHHHHHHHHHHS-----

Radius of gyration: 17.35 Å; chains: 1; bounding box: 40×30×49 Å